Protein AF-R0GLF1-F1 (afdb_monomer)

pLDDT: mean 83.4, std 11.56, range [49.38, 93.5]

Structure (mmCIF, N/CA/C/O backbone):
data_AF-R0GLF1-F1
#
_entry.id   AF-R0GLF1-F1
#
loop_
_atom_site.group_PDB
_atom_site.id
_atom_site.type_symbol
_atom_site.label_atom_id
_atom_site.label_alt_id
_atom_site.label_comp_id
_atom_site.label_asym_id
_atom_site.label_entity_id
_atom_site.label_seq_id
_atom_site.pdbx_PDB_ins_code
_atom_site.Cartn_x
_atom_site.Cartn_y
_atom_site.Cartn_z
_atom_site.occupancy
_atom_site.B_iso_or_equiv
_atom_site.auth_seq_id
_atom_site.auth_comp_id
_atom_site.auth_asym_id
_atom_site.auth_atom_id
_atom_site.pdbx_PDB_model_num
ATOM 1 N N . SER A 1 1 ? -21.616 -7.147 19.306 1.00 49.38 1 SER A N 1
ATOM 2 C CA . SER A 1 1 ? -21.205 -7.496 17.933 1.00 49.38 1 SER A CA 1
ATOM 3 C C . SER A 1 1 ? -19.700 -7.380 17.833 1.00 49.38 1 SER A C 1
ATOM 5 O O . SER A 1 1 ? -19.184 -6.310 18.124 1.00 49.38 1 SER A O 1
ATOM 7 N N . GLN A 1 2 ? -18.985 -8.464 17.530 1.00 59.47 2 GLN A N 1
ATOM 8 C CA . GLN A 1 2 ? -17.538 -8.387 17.322 1.00 59.47 2 GLN A CA 1
ATOM 9 C C . GLN A 1 2 ? -17.287 -7.857 15.912 1.00 59.47 2 GLN A C 1
ATOM 11 O O . GLN A 1 2 ? -17.627 -8.515 14.931 1.00 59.47 2 GLN A O 1
ATOM 16 N N . SER A 1 3 ? -16.757 -6.642 15.814 1.00 67.50 3 SER A N 1
ATOM 17 C CA . SER A 1 3 ? -16.312 -6.079 14.544 1.00 67.50 3 SER A CA 1
ATOM 18 C C . SER A 1 3 ? -15.171 -6.947 14.012 1.00 67.50 3 SER A C 1
ATOM 20 O O . SER A 1 3 ? -14.097 -6.988 14.608 1.00 67.50 3 SER A O 1
ATOM 22 N N . GLN A 1 4 ? -15.416 -7.674 12.923 1.00 70.94 4 GLN A N 1
ATOM 23 C CA . GLN A 1 4 ? -14.399 -8.446 12.210 1.00 70.94 4 GLN A CA 1
ATOM 24 C C . GLN A 1 4 ? -13.398 -7.464 11.589 1.00 70.94 4 GLN A C 1
ATOM 26 O O . GLN A 1 4 ? -13.666 -6.865 10.548 1.00 70.94 4 GLN A O 1
ATOM 31 N N . HIS A 1 5 ? -12.277 -7.231 12.270 1.00 77.50 5 HIS A N 1
ATOM 32 C CA . HIS A 1 5 ? -11.192 -6.410 11.745 1.00 77.50 5 HIS A CA 1
ATOM 33 C C . HIS A 1 5 ? -10.287 -7.283 10.880 1.00 77.50 5 HIS A C 1
ATOM 35 O O . HIS A 1 5 ? -9.853 -8.349 11.312 1.00 77.50 5 HIS A O 1
ATOM 41 N N . ILE A 1 6 ? -9.987 -6.825 9.666 1.00 84.12 6 ILE A N 1
ATOM 42 C CA . ILE A 1 6 ? -9.027 -7.505 8.798 1.00 84.12 6 ILE A CA 1
ATOM 43 C C . ILE A 1 6 ? -7.633 -7.368 9.440 1.00 84.12 6 ILE A C 1
ATOM 45 O O . ILE A 1 6 ? -7.248 -6.256 9.818 1.00 84.12 6 ILE A O 1
ATOM 49 N N . PRO A 1 7 ? -6.872 -8.462 9.593 1.00 90.06 7 PRO A N 1
ATOM 50 C CA . PRO A 1 7 ? -5.472 -8.410 9.997 1.00 90.06 7 PRO A CA 1
ATOM 51 C C . PRO A 1 7 ? -4.630 -7.440 9.146 1.00 90.06 7 PRO A C 1
ATOM 53 O O . PRO A 1 7 ? -4.915 -7.180 7.971 1.00 90.06 7 PRO A O 1
ATOM 56 N N . LEU A 1 8 ? -3.593 -6.858 9.750 1.00 89.50 8 LEU A N 1
ATOM 57 C CA . LEU A 1 8 ? -2.757 -5.837 9.106 1.00 89.50 8 LEU A CA 1
ATOM 58 C C . LEU A 1 8 ? -2.027 -6.381 7.870 1.00 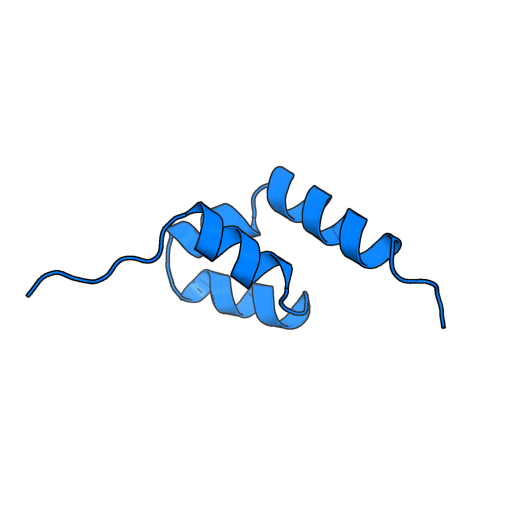89.50 8 LEU A C 1
ATOM 60 O O . LEU A 1 8 ? -1.998 -5.738 6.825 1.00 89.50 8 LEU A O 1
ATOM 64 N N . ASP A 1 9 ? -1.470 -7.576 7.995 1.00 89.31 9 ASP A N 1
ATOM 65 C CA . ASP A 1 9 ? -0.793 -8.337 6.951 1.00 89.31 9 ASP A CA 1
ATOM 66 C C . ASP A 1 9 ? -1.694 -8.551 5.728 1.00 89.31 9 ASP A C 1
ATOM 68 O O . ASP A 1 9 ? -1.311 -8.205 4.608 1.00 89.31 9 ASP A O 1
ATOM 72 N N . LEU A 1 10 ? -2.937 -8.990 5.946 1.00 90.75 10 LEU A N 1
ATOM 73 C CA . LEU A 1 10 ? -3.914 -9.157 4.868 1.00 90.75 10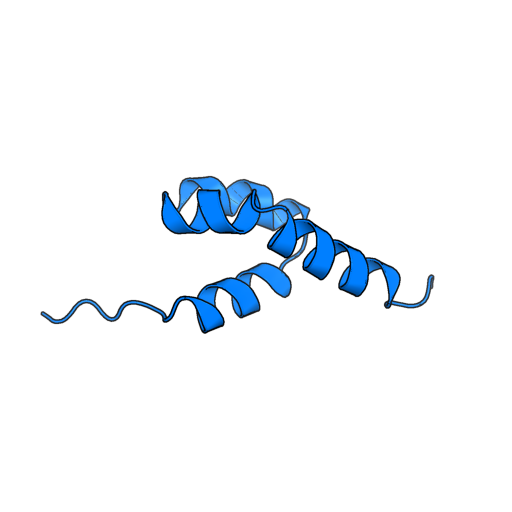 LEU A CA 1
ATOM 74 C C . LEU A 1 10 ? -4.292 -7.818 4.225 1.00 90.75 10 LEU A C 1
ATOM 76 O O . LEU A 1 10 ? -4.444 -7.730 3.008 1.00 90.75 10 LEU A O 1
ATOM 80 N N . THR A 1 11 ? -4.393 -6.750 5.019 1.00 91.12 11 THR A N 1
ATOM 81 C CA . THR A 1 11 ? -4.654 -5.400 4.497 1.00 91.12 11 THR A CA 1
ATOM 82 C C . THR A 1 11 ? -3.536 -4.942 3.554 1.00 91.12 11 THR A C 1
ATOM 84 O O . THR A 1 11 ? -3.811 -4.420 2.472 1.00 91.12 11 THR A O 1
ATOM 87 N N . ILE A 1 12 ? -2.274 -5.168 3.933 1.00 91.06 12 ILE A N 1
ATOM 88 C CA . ILE A 1 12 ? -1.101 -4.833 3.113 1.00 91.06 12 ILE A CA 1
ATOM 89 C C . ILE A 1 12 ? -1.100 -5.649 1.818 1.00 91.06 12 ILE A C 1
ATOM 91 O O . ILE A 1 12 ? -0.854 -5.090 0.746 1.00 91.06 12 ILE A O 1
ATOM 95 N N . GLU A 1 13 ? -1.404 -6.946 1.888 1.00 90.62 13 GLU A N 1
ATOM 96 C CA . GLU A 1 13 ? -1.450 -7.814 0.710 1.00 90.62 13 GLU A CA 1
ATOM 97 C C . GLU A 1 13 ? -2.540 -7.380 -0.280 1.00 90.62 13 GLU A C 1
ATOM 99 O O . GLU A 1 13 ? -2.282 -7.283 -1.484 1.00 90.62 13 GLU A O 1
ATOM 104 N N . ILE A 1 14 ? -3.737 -7.058 0.224 1.00 90.88 14 ILE A N 1
ATOM 105 C CA . ILE A 1 14 ? -4.855 -6.553 -0.583 1.00 90.88 14 ILE A CA 1
ATOM 106 C C . ILE A 1 14 ? -4.444 -5.257 -1.284 1.00 90.88 14 ILE A C 1
ATOM 108 O O . ILE A 1 14 ? -4.549 -5.163 -2.506 1.00 90.88 14 ILE A O 1
ATOM 112 N N . LEU A 1 15 ? -3.927 -4.277 -0.536 1.00 90.62 15 LEU A N 1
ATOM 113 C CA . LEU A 1 15 ? -3.480 -2.998 -1.092 1.00 90.62 15 LEU A CA 1
ATOM 114 C C . LEU A 1 15 ? -2.372 -3.174 -2.137 1.00 90.62 15 LEU A C 1
ATOM 116 O O . LEU A 1 15 ? -2.403 -2.510 -3.170 1.00 90.62 15 LEU A O 1
ATOM 120 N N . SER A 1 16 ? -1.438 -4.101 -1.916 1.00 87.75 16 SER A N 1
ATOM 121 C CA . SER A 1 16 ? -0.310 -4.360 -2.824 1.00 87.75 16 SER A CA 1
ATOM 122 C C . SER A 1 16 ? -0.723 -4.970 -4.170 1.00 87.75 16 SER A C 1
ATOM 124 O O . SER A 1 16 ? 0.046 -4.918 -5.128 1.00 87.75 16 SER A O 1
ATOM 126 N N . LYS A 1 17 ? -1.916 -5.572 -4.256 1.00 88.06 17 LYS A N 1
ATOM 127 C CA . LYS A 1 17 ? -2.464 -6.177 -5.484 1.00 88.06 17 LYS A CA 1
ATOM 128 C C . LYS A 1 17 ? -3.302 -5.201 -6.317 1.00 88.06 17 LYS A C 1
ATOM 130 O O . LYS A 1 17 ? -3.731 -5.549 -7.415 1.00 88.06 17 LYS A O 1
ATOM 135 N N . LEU A 1 18 ? -3.560 -3.997 -5.810 1.00 88.69 18 LEU A N 1
ATOM 136 C CA . LEU A 1 18 ? -4.422 -3.015 -6.463 1.00 88.69 18 LEU A CA 1
ATOM 137 C C . LEU A 1 18 ? -3.619 -2.098 -7.398 1.00 88.69 18 LEU A C 1
ATOM 139 O O . LEU A 1 18 ? -2.475 -1.769 -7.103 1.00 88.69 18 LEU A O 1
ATOM 143 N N . PRO A 1 19 ? -4.206 -1.604 -8.502 1.00 85.94 19 PRO A N 1
ATOM 144 C CA . PRO A 1 19 ? -3.544 -0.614 -9.347 1.00 85.94 19 PRO A CA 1
ATOM 145 C C . PRO A 1 19 ? -3.210 0.670 -8.574 1.00 85.94 19 PRO A C 1
ATOM 147 O O . PRO A 1 19 ? -4.036 1.154 -7.796 1.00 85.94 19 PRO A O 1
ATOM 150 N N . ALA A 1 20 ? -2.062 1.292 -8.867 1.00 84.06 20 ALA A N 1
ATOM 151 C CA . ALA A 1 20 ? -1.588 2.503 -8.180 1.00 84.06 20 ALA A CA 1
ATOM 152 C C . ALA A 1 20 ? -2.637 3.630 -8.154 1.00 84.06 20 ALA A C 1
ATOM 154 O O . ALA A 1 20 ? -2.843 4.298 -7.140 1.00 84.06 20 ALA A O 1
ATOM 155 N N . ARG A 1 21 ? -3.369 3.797 -9.264 1.00 85.56 21 ARG A N 1
ATOM 156 C CA . ARG A 1 21 ? -4.434 4.801 -9.396 1.00 85.56 21 ARG A CA 1
ATOM 157 C C . ARG A 1 21 ? -5.580 4.588 -8.398 1.00 85.56 21 ARG A C 1
ATOM 159 O O . ARG A 1 21 ? -6.193 5.559 -7.960 1.00 85.56 21 ARG A O 1
ATOM 166 N N . SER A 1 22 ? -5.860 3.340 -8.028 1.00 88.38 22 SER A N 1
ATOM 167 C CA . SER A 1 22 ? -6.893 2.989 -7.048 1.00 88.38 22 SER A CA 1
ATOM 168 C C . SER A 1 22 ? -6.421 3.222 -5.614 1.00 88.38 22 SER A C 1
ATOM 170 O O . SER A 1 22 ? -7.206 3.680 -4.786 1.00 88.38 22 SER A O 1
ATOM 172 N N . ILE A 1 23 ? -5.134 2.995 -5.328 1.00 90.19 23 ILE A N 1
ATOM 173 C CA . ILE A 1 23 ? -4.545 3.166 -3.989 1.00 90.19 23 ILE A CA 1
ATO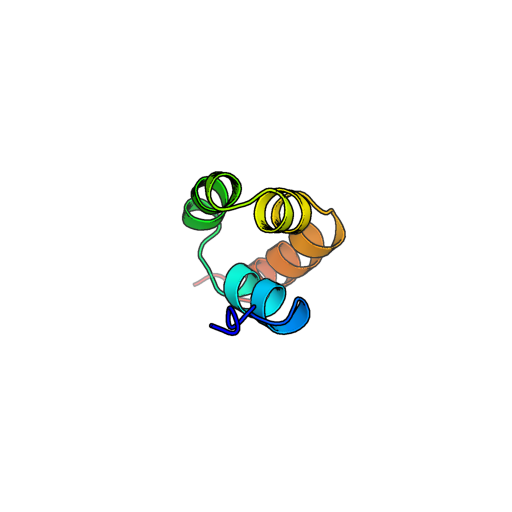M 174 C C . ILE A 1 23 ? -4.732 4.589 -3.454 1.00 90.19 23 ILE A C 1
ATOM 176 O O . ILE A 1 23 ? -5.049 4.770 -2.279 1.00 90.19 23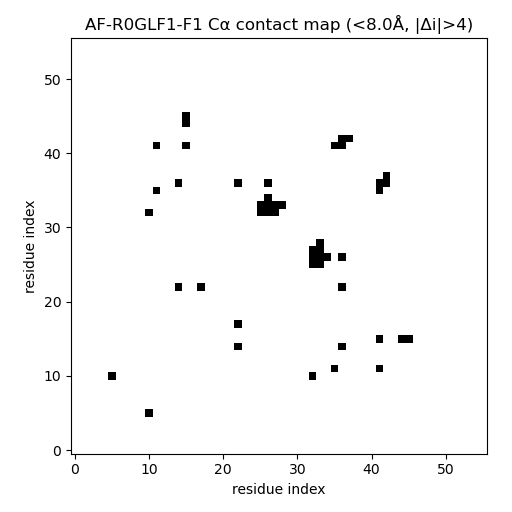 ILE A O 1
ATOM 180 N N . GLY A 1 24 ? -4.644 5.602 -4.319 1.00 87.31 24 GLY A N 1
ATOM 181 C CA . GLY A 1 24 ? -4.878 6.993 -3.922 1.00 87.31 24 GLY A CA 1
ATOM 182 C C . GLY A 1 24 ? -6.252 7.232 -3.279 1.00 87.31 24 GLY A C 1
ATOM 183 O O . GLY A 1 24 ? -6.351 8.009 -2.332 1.00 87.31 24 GLY A O 1
ATOM 184 N N . ARG A 1 25 ? -7.299 6.527 -3.734 1.00 90.25 25 ARG A N 1
ATOM 185 C CA . ARG A 1 25 ? -8.666 6.636 -3.187 1.00 90.25 25 ARG A CA 1
ATOM 186 C C . ARG A 1 25 ? -8.809 5.941 -1.833 1.00 90.25 25 ARG A C 1
ATOM 188 O O . ARG A 1 25 ? -9.599 6.365 -0.996 1.00 90.25 25 ARG A O 1
ATOM 195 N N . PHE A 1 26 ? -8.023 4.895 -1.598 1.00 88.12 26 PHE A N 1
ATOM 196 C CA . PHE A 1 26 ? -8.091 4.090 -0.381 1.00 88.12 26 PHE A CA 1
ATOM 197 C C . PHE A 1 26 ? -7.517 4.774 0.862 1.00 88.12 26 PHE A C 1
ATOM 199 O O . PHE A 1 26 ? -7.852 4.400 1.985 1.00 88.12 26 PHE A O 1
ATOM 206 N N . ARG A 1 27 ? -6.749 5.850 0.677 1.00 89.62 27 ARG A N 1
ATOM 207 C CA . ARG A 1 27 ? -6.294 6.726 1.767 1.00 89.62 27 ARG A CA 1
ATOM 208 C C . ARG A 1 27 ? -7.457 7.328 2.561 1.00 89.62 27 ARG A C 1
ATOM 210 O O . ARG A 1 27 ? -7.325 7.558 3.756 1.00 89.62 27 ARG A O 1
ATOM 217 N N . SER A 1 28 ? -8.604 7.545 1.916 1.00 90.75 28 SER A N 1
ATOM 218 C CA . SER A 1 28 ? -9.798 8.128 2.538 1.00 90.75 28 SER A CA 1
ATOM 219 C C . SER A 1 28 ? -10.623 7.127 3.355 1.00 90.75 28 SER A C 1
ATOM 221 O O . SER A 1 28 ? -11.538 7.542 4.059 1.00 90.75 28 SER A O 1
ATOM 223 N N . VAL A 1 29 ? -10.328 5.824 3.269 1.00 89.12 29 VAL A N 1
ATOM 224 C CA . VAL A 1 29 ? -11.116 4.769 3.933 1.00 89.12 29 VAL A CA 1
ATOM 225 C C . VAL A 1 29 ? -10.823 4.708 5.430 1.00 89.12 29 VAL A C 1
ATOM 227 O O . VAL A 1 29 ? -11.732 4.533 6.235 1.00 89.12 29 VAL A O 1
ATOM 230 N N . SER A 1 30 ? -9.556 4.848 5.826 1.00 89.81 30 SER A N 1
ATOM 231 C CA . SER A 1 3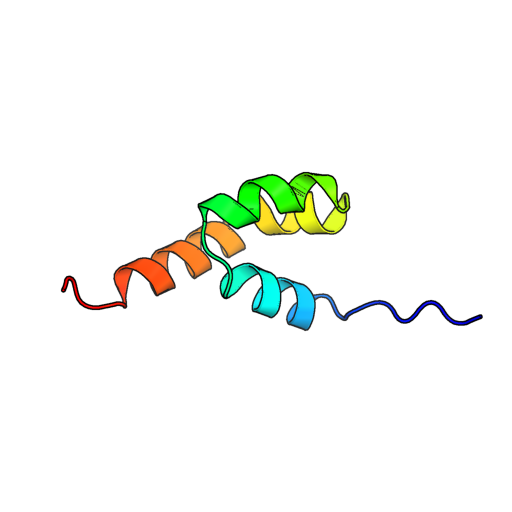0 ? -9.169 4.892 7.236 1.00 89.81 30 SER A CA 1
ATOM 232 C C . SER A 1 30 ? -7.778 5.493 7.425 1.00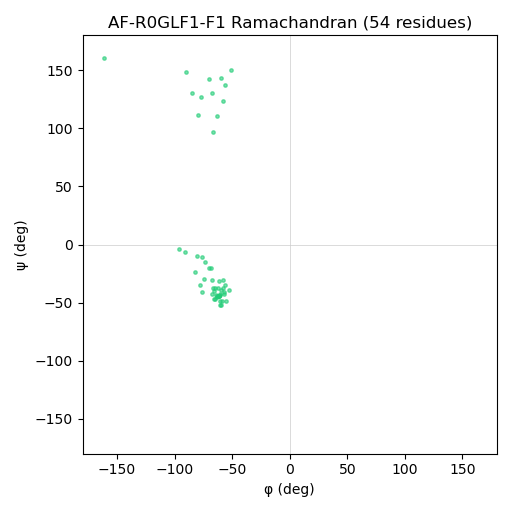 89.81 30 SER A C 1
ATOM 234 O O . SER A 1 30 ? -6.944 5.475 6.517 1.00 89.81 30 SER A O 1
ATOM 236 N N . LYS A 1 31 ? -7.490 5.955 8.650 1.00 90.75 31 LYS A N 1
ATOM 237 C CA . LYS A 1 31 ? -6.140 6.399 9.038 1.00 90.75 31 LYS A CA 1
ATOM 238 C C . LYS A 1 31 ? -5.099 5.297 8.828 1.00 90.75 31 LYS A C 1
ATOM 240 O O . LYS A 1 31 ? -4.028 5.582 8.311 1.00 90.75 31 LYS A O 1
ATOM 245 N N . LEU A 1 32 ? -5.437 4.048 9.165 1.00 90.94 32 LEU A N 1
ATOM 246 C CA . LEU A 1 32 ? -4.543 2.900 8.997 1.00 90.94 32 LEU A CA 1
ATOM 247 C C . LEU A 1 32 ? -4.157 2.702 7.526 1.00 90.94 32 LEU A C 1
ATOM 249 O O . LEU A 1 32 ? -2.980 2.590 7.201 1.00 90.94 32 LEU A O 1
ATOM 253 N N . TRP A 1 33 ? -5.146 2.718 6.632 1.00 92.25 33 TRP A N 1
ATOM 254 C CA . TRP A 1 33 ? -4.923 2.532 5.200 1.00 92.25 33 TRP A CA 1
ATOM 255 C C . TRP A 1 33 ? -4.135 3.702 4.602 1.00 92.25 33 TRP A C 1
ATOM 257 O O . TRP A 1 33 ? -3.239 3.487 3.785 1.00 92.25 33 TRP A O 1
ATOM 267 N N . SER A 1 34 ? -4.395 4.934 5.054 1.00 92.94 34 SER A N 1
ATOM 268 C CA . SER A 1 34 ? -3.563 6.080 4.683 1.00 92.94 34 SER A CA 1
ATOM 269 C C . SER A 1 34 ? -2.107 5.871 5.097 1.00 92.94 34 SER A C 1
ATOM 271 O O . SER A 1 34 ? -1.234 6.034 4.257 1.00 92.94 34 SER A O 1
ATOM 273 N N . THR A 1 35 ? -1.836 5.470 6.343 1.00 93.50 35 THR A N 1
ATOM 274 C CA . THR A 1 35 ? -0.464 5.259 6.835 1.00 93.50 35 THR A CA 1
ATOM 275 C C . THR A 1 35 ? 0.268 4.166 6.060 1.00 93.50 35 THR A C 1
ATOM 277 O O . THR A 1 35 ? 1.415 4.368 5.669 1.00 93.50 35 THR A O 1
ATOM 280 N N . ILE A 1 36 ? -0.393 3.032 5.797 1.00 93.12 36 ILE A N 1
ATOM 281 C CA . ILE A 1 36 ? 0.195 1.918 5.036 1.00 93.12 36 ILE A CA 1
ATOM 282 C C . ILE A 1 36 ? 0.581 2.385 3.632 1.00 93.12 36 ILE A C 1
ATOM 284 O O . ILE A 1 36 ? 1.721 2.216 3.216 1.00 93.12 36 ILE A O 1
ATOM 288 N N . THR A 1 37 ? -0.356 3.007 2.915 1.00 92.62 37 THR A N 1
ATOM 289 C CA . THR A 1 37 ? -0.164 3.382 1.504 1.00 92.62 37 THR A CA 1
ATOM 290 C C . THR A 1 37 ? 0.841 4.514 1.298 1.00 92.62 37 THR A C 1
ATOM 292 O O . THR A 1 37 ? 1.372 4.653 0.199 1.00 92.62 37 THR A O 1
ATOM 295 N N . THR A 1 38 ? 1.128 5.308 2.335 1.00 91.44 38 THR A N 1
ATOM 296 C CA . THR A 1 38 ? 2.173 6.343 2.314 1.00 91.44 38 THR A CA 1
ATOM 297 C C . THR A 1 38 ? 3.508 5.884 2.900 1.00 91.44 38 THR A C 1
ATOM 299 O O . THR A 1 38 ? 4.457 6.663 2.896 1.00 91.44 38 THR A O 1
ATOM 302 N N . SER A 1 39 ? 3.597 4.661 3.433 1.00 92.88 39 SER A N 1
ATOM 303 C CA . SER A 1 39 ? 4.850 4.135 3.979 1.00 92.88 39 SER A CA 1
ATOM 304 C C . SER A 1 39 ? 5.856 3.839 2.866 1.00 92.88 39 SER A C 1
ATOM 306 O O . SER A 1 39 ? 5.499 3.314 1.808 1.00 92.88 39 SER A O 1
ATOM 308 N N . GLN A 1 40 ? 7.133 4.113 3.135 1.00 90.69 40 GLN A N 1
ATOM 309 C CA . GLN A 1 40 ? 8.216 3.827 2.201 1.00 90.69 40 GLN A CA 1
ATOM 310 C C . GLN A 1 40 ? 8.335 2.325 1.908 1.00 90.69 40 GLN A C 1
ATOM 312 O O . GLN A 1 40 ? 8.558 1.946 0.760 1.00 90.69 40 GLN A O 1
ATOM 317 N N . ASP A 1 41 ? 8.115 1.468 2.909 1.00 89.50 41 ASP A N 1
ATOM 318 C CA . ASP A 1 41 ? 8.156 0.009 2.744 1.00 89.50 41 ASP A CA 1
ATOM 319 C C . ASP A 1 41 ? 7.111 -0.472 1.734 1.00 89.50 41 ASP A C 1
ATOM 321 O O . ASP A 1 41 ? 7.393 -1.288 0.852 1.00 89.50 41 ASP A O 1
ATOM 325 N N . PHE A 1 42 ? 5.902 0.089 1.827 1.00 90.81 42 PHE A N 1
ATOM 326 C CA . PHE A 1 42 ? 4.812 -0.221 0.913 1.00 90.81 42 PHE A CA 1
ATOM 327 C C . PHE A 1 42 ? 5.144 0.245 -0.505 1.00 90.81 42 PHE A C 1
ATOM 329 O O . PH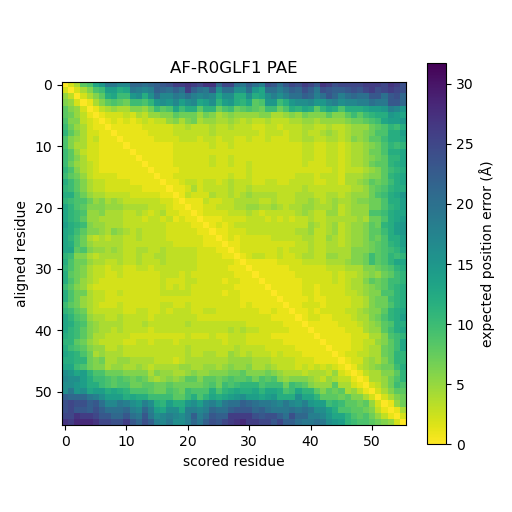E A 1 42 ? 5.017 -0.529 -1.449 1.00 90.81 42 PHE A O 1
ATOM 336 N N . ILE A 1 43 ? 5.626 1.481 -0.657 1.00 90.12 43 ILE A N 1
ATOM 337 C CA . ILE A 1 43 ? 5.997 2.060 -1.956 1.00 90.12 43 ILE A CA 1
ATOM 338 C C . ILE A 1 43 ? 7.115 1.249 -2.626 1.00 90.12 43 ILE A C 1
ATOM 340 O O . ILE A 1 43 ? 7.028 0.952 -3.820 1.00 90.12 43 ILE A O 1
ATOM 344 N N . ASN A 1 44 ? 8.136 0.842 -1.869 1.00 88.88 44 ASN A N 1
ATOM 345 C CA . ASN A 1 44 ? 9.252 0.042 -2.373 1.00 88.88 44 ASN A CA 1
ATOM 346 C C . ASN A 1 44 ? 8.785 -1.348 -2.835 1.00 88.88 44 ASN A C 1
ATOM 348 O O . ASN A 1 44 ? 9.113 -1.776 -3.944 1.00 88.88 44 ASN A O 1
ATOM 352 N N . SER A 1 45 ? 7.974 -2.031 -2.020 1.00 85.50 45 SER A N 1
ATOM 353 C CA . SER A 1 45 ? 7.391 -3.338 -2.357 1.00 85.50 45 SER A CA 1
ATOM 354 C C . SER A 1 45 ? 6.485 -3.256 -3.591 1.00 85.50 45 SER A C 1
ATOM 356 O O . SER A 1 45 ? 6.591 -4.062 -4.521 1.00 85.50 45 SER A O 1
ATOM 358 N N . PHE A 1 46 ? 5.642 -2.224 -3.646 1.00 85.50 46 PHE A N 1
ATOM 359 C CA . PHE A 1 46 ? 4.722 -1.977 -4.749 1.00 85.50 46 PHE A CA 1
ATOM 360 C C . PHE A 1 46 ? 5.460 -1.705 -6.069 1.00 85.50 46 PHE A C 1
ATOM 362 O O . PHE A 1 46 ? 5.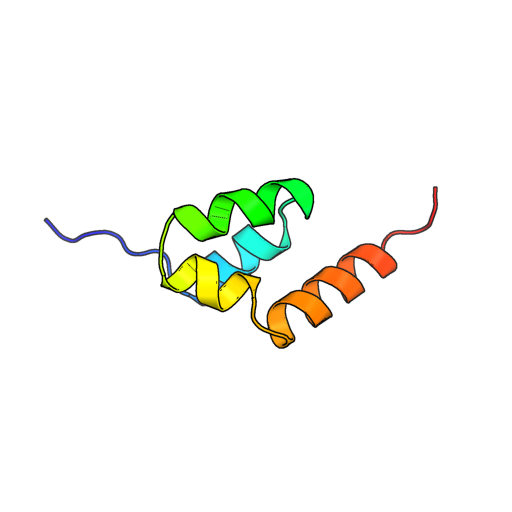135 -2.288 -7.105 1.00 85.50 46 PHE A O 1
ATOM 369 N N . THR A 1 47 ? 6.500 -0.870 -6.025 1.00 82.56 47 THR A N 1
ATOM 370 C CA . THR A 1 47 ? 7.317 -0.522 -7.199 1.00 82.56 47 THR A CA 1
ATOM 371 C C . THR A 1 47 ? 8.109 -1.726 -7.700 1.00 82.56 47 THR A C 1
ATOM 373 O O . THR A 1 47 ? 8.116 -1.996 -8.898 1.00 82.56 47 THR A O 1
ATOM 376 N N . THR A 1 48 ? 8.703 -2.508 -6.793 1.00 82.06 48 THR A N 1
ATOM 377 C CA . THR A 1 48 ? 9.440 -3.737 -7.140 1.00 82.06 48 THR A CA 1
ATOM 378 C C . THR A 1 48 ? 8.550 -4.718 -7.903 1.00 82.06 48 THR A C 1
ATOM 380 O O . THR A 1 48 ? 8.960 -5.270 -8.921 1.00 82.06 48 THR A O 1
ATOM 383 N N . ARG A 1 49 ? 7.296 -4.890 -7.465 1.00 74.00 49 ARG A N 1
ATOM 384 C CA . ARG A 1 49 ? 6.321 -5.747 -8.151 1.00 74.00 49 ARG A CA 1
ATOM 385 C C . ARG A 1 49 ? 5.949 -5.214 -9.536 1.00 74.00 49 ARG A C 1
ATOM 387 O O . ARG A 1 49 ? 5.829 -6.003 -10.467 1.00 74.00 49 ARG A O 1
ATOM 394 N N . SER A 1 50 ? 5.783 -3.898 -9.676 1.00 69.31 50 SER A N 1
ATOM 395 C CA . SER A 1 50 ? 5.482 -3.270 -10.970 1.00 69.31 50 SER A CA 1
ATOM 396 C C . SER A 1 50 ? 6.641 -3.365 -11.965 1.00 69.31 50 SER A C 1
ATOM 398 O O . SER A 1 50 ? 6.395 -3.402 -13.163 1.00 69.31 50 SER A O 1
ATOM 400 N N . LEU A 1 51 ? 7.889 -3.376 -11.493 1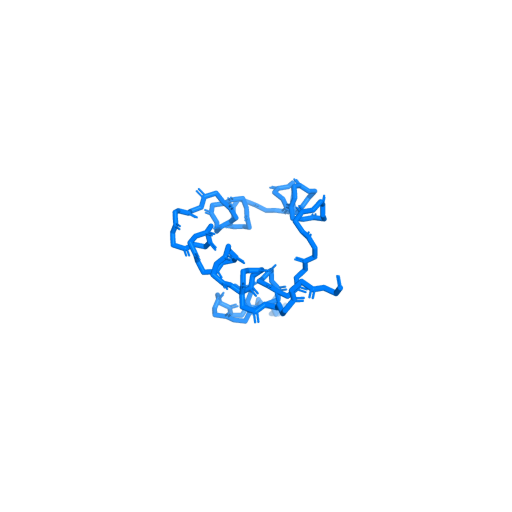.00 67.56 51 LEU A N 1
ATOM 401 C CA . LEU A 1 51 ? 9.079 -3.511 -12.341 1.00 67.56 51 LEU A CA 1
ATOM 402 C C . LEU A 1 51 ? 9.393 -4.970 -12.700 1.00 67.56 51 LEU A C 1
ATOM 404 O O . LEU A 1 51 ? 10.039 -5.226 -13.709 1.00 67.56 51 LEU A O 1
ATOM 408 N N . ALA A 1 52 ? 8.934 -5.926 -11.887 1.00 66.75 52 ALA A N 1
ATOM 409 C CA . ALA A 1 52 ? 9.088 -7.355 -12.148 1.00 66.75 52 ALA A CA 1
ATOM 410 C C . ALA A 1 52 ? 8.119 -7.895 -13.219 1.00 66.75 52 ALA A C 1
ATOM 412 O O . ALA A 1 52 ? 8.286 -9.030 -13.666 1.00 66.75 52 ALA A O 1
ATOM 413 N N . SER A 1 53 ? 7.111 -7.122 -13.642 1.00 61.34 53 SER A N 1
ATOM 414 C CA . SER A 1 53 ? 6.317 -7.482 -14.820 1.00 61.34 53 SER A CA 1
ATOM 415 C C . SER A 1 53 ? 7.116 -7.153 -16.088 1.00 61.34 53 SER A C 1
ATOM 417 O O . SER A 1 53 ? 7.549 -6.005 -16.212 1.00 61.34 53 SER A O 1
ATOM 419 N N . PRO A 1 54 ? 7.309 -8.097 -17.029 1.00 55.78 54 PRO A N 1
ATOM 420 C CA . PRO A 1 54 ? 8.009 -7.814 -18.276 1.00 55.78 54 PRO A CA 1
ATOM 421 C C . PRO A 1 54 ? 7.327 -6.643 -18.998 1.00 55.78 54 PRO A C 1
ATOM 423 O O . PRO A 1 54 ? 6.090 -6.624 -19.040 1.00 55.78 54 PRO A O 1
ATOM 426 N N . PRO A 1 55 ? 8.076 -5.677 -19.563 1.00 55.59 55 PRO A N 1
ATOM 427 C CA . PRO A 1 55 ? 7.482 -4.753 -20.516 1.00 55.59 55 PRO A CA 1
ATOM 428 C C . PRO A 1 55 ? 6.900 -5.595 -21.657 1.00 55.59 55 PRO A C 1
ATOM 430 O O . PRO A 1 55 ? 7.590 -6.454 -22.209 1.00 55.59 55 PRO A O 1
ATOM 433 N N . SER A 1 56 ? 5.603 -5.419 -21.907 1.00 57.41 56 SER A N 1
ATOM 434 C CA . SER A 1 56 ? 4.900 -6.026 -23.044 1.00 57.41 56 SER A CA 1
ATOM 435 C C . SER A 1 56 ? 5.443 -5.477 -24.353 1.00 57.41 56 SER A C 1
ATOM 437 O O . SER A 1 56 ? 5.727 -4.257 -24.378 1.00 57.41 56 SER A O 1
#

Nearest PDB structures (foldseek):
  1fs1-assembly1_C  TM=7.987E-01  e=5.229E-01  Homo sapiens
  6bva-assembly2_F  TM=8.211E-01  e=1.140E+00  Homo sapiens
  6byh-assembly1_E  TM=7.720E-01  e=1.140E+00  Homo sapiens
  5jh5-assembly1_A  TM=8.354E-01  e=1.216E+00  Homo sapiens
  2ovr-assembly1_B  TM=6.652E-01  e=9.380E-01  Homo sapiens

InterPro domains:
  IPR001810 F-box domain [PF00646] (5-42)
  IPR001810 F-box domain [SM00256] (6-46)
  IPR036047 F-box-like domain superfamily [SSF81383] (5-54)

Solvent-accessible surface area (backbone atoms only — not comparable to full-atom values): 3533 Å² total; per-residue (Å²): 132,85,80,87,72,79,55,68,69,60,51,52,53,56,59,62,73,49,59,72,81,56,53,68,62,45,38,76,76,37,71,66,48,29,54,49,72,69,29,68,70,46,48,52,54,42,49,53,56,64,67,70,50,77,86,127

Organism: NCBI:txid81985

Secondary structure (DSSP, 8-state):
----PPPHHHHHHHHHTS-HHHHHHHTTT-HHHHHHHHSHHHHHHHHHHHHSSPP-

Foldseek 3Di:
DDDPDDDLVVLLVVLLPDDPVVLVVQLVVDVSSVCSSPDPVSVVSSVVVVVPDDDD

Radius of gyration: 12.72 Å; Cα contacts (8 Å, |Δi|>4): 24; chains: 1; bounding box: 31×17×41 Å

Mean predicted aligned error: 6.31 Å

Sequence (56 aa):
SQSQHIPLDLTIEILSKLPARSIGRFRSVSKLWSTITTSQDFINSFTTRSLASPPS